Protein AF-V9HUC6-F1 (afdb_monomer_lite)

Organism: NCBI:txid796937

pLDDT: mean 96.37, std 5.54, range [57.59, 98.69]

Radius of gyration: 12.2 Å; chains: 1; bounding box: 30×25×33 Å

Sequence (74 aa):
VQKDGKWGFIDKSGNEIIELKYDEVYSFKEGLSAVQKDEKWGFIDKEGREIIELKYDEAWYFEEGLAKVKKNAK

Secondary structure (DSSP, 8-state):
-EETTEEEEE-TTS-EEEEEEESEEPPPBTTBEEEEETTEEEEE-TT--EEEEEEESEEEEEETTEEEEE----

Foldseek 3Di:
DEDPQFDFDADPVRHTQGDRAFNDWDDDDPQWIWTHHPQFIFIAGPNRDTPGDRQFNDWDYDDPNDIDTHHDDD

Structure (mmCIF, N/CA/C/O backbone):
data_AF-V9HUC6-F1
#
_entry.id   AF-V9HUC6-F1
#
loop_
_atom_site.group_PDB
_atom_site.id
_atom_site.type_symbol
_atom_site.label_atom_id
_atom_site.label_alt_id
_atom_site.label_comp_id
_atom_site.label_asym_id
_atom_site.label_entity_id
_atom_site.label_seq_id
_atom_site.pdbx_PDB_ins_code
_atom_site.Cartn_x
_atom_site.Cartn_y
_atom_site.Cartn_z
_atom_site.occupancy
_atom_site.B_iso_or_equiv
_atom_site.auth_seq_id
_atom_site.auth_comp_id
_atom_site.auth_asym_id
_atom_site.auth_atom_id
_atom_site.pdbx_PDB_model_num
ATOM 1 N N . VAL A 1 1 ? -6.922 -0.976 9.816 1.00 95.44 1 VAL A N 1
ATOM 2 C CA . VAL A 1 1 ? -8.045 -1.720 10.439 1.00 95.44 1 VAL A CA 1
ATOM 3 C C . VAL A 1 1 ? -8.415 -2.872 9.520 1.00 95.44 1 VAL A C 1
ATOM 5 O O . VAL A 1 1 ? -8.196 -2.736 8.321 1.00 95.44 1 VAL A O 1
ATOM 8 N N . GLN A 1 2 ? -8.915 -3.984 10.059 1.00 96.56 2 GLN A N 1
ATOM 9 C CA . GLN A 1 2 ? -9.359 -5.131 9.267 1.00 96.56 2 GLN A CA 1
ATOM 10 C C . GLN A 1 2 ? -10.795 -5.503 9.640 1.00 96.56 2 GLN A C 1
ATOM 12 O O . GLN A 1 2 ? -11.151 -5.480 10.820 1.00 96.56 2 GLN A O 1
ATOM 17 N N . LYS A 1 3 ? -11.600 -5.857 8.639 1.00 97.19 3 LYS A N 1
ATOM 18 C CA . LYS A 1 3 ? -12.956 -6.390 8.794 1.00 97.19 3 LYS A CA 1
ATOM 19 C C . LYS A 1 3 ? -13.249 -7.332 7.628 1.00 97.19 3 LYS A C 1
ATOM 21 O O . LYS A 1 3 ? -12.893 -7.019 6.499 1.00 97.19 3 LYS A O 1
ATOM 26 N N . ASP A 1 4 ? -13.860 -8.483 7.902 1.00 96.81 4 ASP A N 1
ATOM 27 C CA . ASP A 1 4 ? -14.244 -9.478 6.884 1.00 96.81 4 ASP A CA 1
ATOM 28 C C . ASP A 1 4 ? -13.083 -9.890 5.950 1.00 96.81 4 ASP A C 1
ATOM 30 O O . ASP A 1 4 ? -13.260 -10.119 4.757 1.00 96.81 4 ASP A O 1
ATOM 34 N N . GLY A 1 5 ? -11.863 -9.947 6.499 1.00 96.38 5 GLY A N 1
ATOM 35 C CA . GLY A 1 5 ? -10.646 -10.284 5.753 1.00 96.38 5 GLY A CA 1
ATOM 36 C C . GLY A 1 5 ? -10.098 -9.164 4.864 1.00 96.38 5 GLY A C 1
ATOM 37 O O . GLY A 1 5 ? -9.062 -9.359 4.242 1.00 96.38 5 GLY A O 1
ATOM 38 N N . LYS A 1 6 ? -10.734 -7.988 4.826 1.00 98.19 6 LYS A N 1
ATOM 39 C CA . LYS A 1 6 ? -10.258 -6.823 4.076 1.00 98.19 6 LYS A CA 1
ATOM 40 C C . LYS A 1 6 ? -9.656 -5.773 4.999 1.00 98.19 6 LYS A C 1
ATOM 42 O O . LYS A 1 6 ? -10.127 -5.557 6.118 1.00 98.19 6 LYS A O 1
ATOM 47 N N . TRP A 1 7 ? -8.628 -5.097 4.512 1.00 98.31 7 TRP A N 1
ATOM 48 C CA . TRP A 1 7 ? -7.902 -4.038 5.193 1.00 98.31 7 TRP A CA 1
ATOM 49 C C . TRP A 1 7 ? -8.228 -2.662 4.617 1.00 98.31 7 TRP A C 1
ATOM 51 O O . TRP A 1 7 ? -8.463 -2.496 3.419 1.00 98.31 7 TRP A O 1
ATOM 61 N N . GLY A 1 8 ? -8.198 -1.676 5.508 1.00 97.69 8 GLY A N 1
ATOM 62 C CA . GLY A 1 8 ? -8.371 -0.253 5.235 1.00 97.69 8 GLY A CA 1
ATOM 63 C C . GLY A 1 8 ? -7.635 0.584 6.283 1.00 97.69 8 GLY A C 1
ATOM 64 O O . GLY A 1 8 ? -7.024 0.049 7.222 1.00 97.69 8 GLY A O 1
ATOM 65 N N . PHE A 1 9 ? -7.705 1.906 6.162 1.00 98.06 9 PHE A N 1
ATOM 66 C CA . PHE A 1 9 ? -7.013 2.835 7.056 1.00 98.06 9 PHE A CA 1
ATOM 67 C C . PHE A 1 9 ? -7.981 3.831 7.680 1.00 98.06 9 PHE A C 1
ATOM 69 O O . PHE A 1 9 ? -8.868 4.363 7.017 1.00 98.06 9 PHE A O 1
ATOM 76 N N . ILE A 1 10 ? -7.763 4.087 8.965 1.00 97.44 10 ILE A N 1
ATOM 77 C CA . ILE A 1 10 ? -8.482 5.094 9.740 1.00 97.44 10 ILE A CA 1
ATOM 78 C C . ILE A 1 10 ? -7.532 6.229 10.117 1.00 97.44 10 ILE A C 1
ATOM 80 O O . ILE A 1 10 ? -6.315 6.028 10.198 1.00 97.44 10 ILE A O 1
ATOM 84 N N . ASP A 1 11 ? -8.081 7.407 10.382 1.00 95.25 11 ASP A N 1
ATOM 85 C CA . ASP A 1 11 ? -7.352 8.488 11.033 1.00 95.25 11 ASP A CA 1
ATOM 86 C C . ASP A 1 11 ? -7.214 8.249 12.554 1.00 95.25 11 ASP A C 1
ATOM 88 O O . ASP A 1 11 ? -7.679 7.253 13.114 1.00 95.25 11 ASP A O 1
ATOM 92 N N . LYS A 1 12 ? -6.565 9.190 13.251 1.00 95.69 12 LYS A N 1
ATOM 93 C CA . LYS A 1 12 ? -6.399 9.135 14.716 1.00 95.69 12 LYS A CA 1
ATOM 94 C C . LYS A 1 12 ? -7.710 9.295 15.491 1.00 95.69 12 LYS A C 1
ATOM 96 O O . LYS A 1 12 ? -7.749 8.946 16.667 1.00 95.69 12 LYS A O 1
ATOM 101 N N . SER A 1 13 ? -8.740 9.843 14.857 1.00 97.06 13 SER A N 1
ATOM 102 C CA . SER A 1 13 ? -10.078 10.009 15.426 1.00 97.06 13 SER A CA 1
ATOM 103 C C . SER A 1 13 ? -10.938 8.755 15.232 1.00 97.06 13 SER A C 1
ATOM 105 O O . SER A 1 13 ? -12.037 8.685 15.773 1.00 97.06 13 SER A O 1
ATOM 107 N N . GLY A 1 14 ? -10.441 7.760 14.489 1.00 95.12 14 GLY A N 1
ATOM 108 C CA . GLY A 1 14 ? -11.142 6.519 14.184 1.00 95.12 14 GLY A CA 1
ATOM 109 C C . GLY A 1 14 ? -12.014 6.580 12.931 1.00 95.12 14 GLY A C 1
ATOM 110 O O . GLY A 1 14 ? -12.729 5.616 12.663 1.00 95.12 14 GLY A O 1
ATOM 111 N N . ASN A 1 15 ? -11.961 7.668 12.158 1.00 95.94 15 ASN A N 1
ATOM 112 C CA . ASN A 1 15 ? -12.715 7.785 10.913 1.00 95.94 15 ASN A CA 1
ATOM 113 C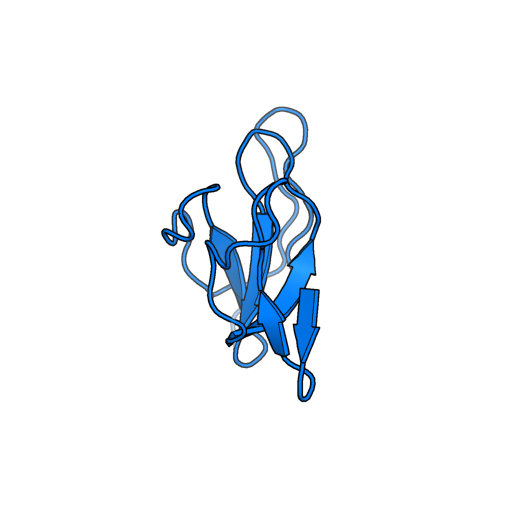 C . ASN A 1 15 ? -12.029 6.986 9.811 1.00 95.94 15 ASN A C 1
ATOM 115 O O . ASN A 1 15 ? -10.815 7.086 9.646 1.00 95.94 15 ASN A O 1
ATOM 119 N N . GLU A 1 16 ? -12.800 6.239 9.026 1.00 96.31 16 GLU A N 1
ATOM 120 C CA . GLU A 1 16 ? -12.289 5.566 7.834 1.00 96.31 16 GLU A CA 1
ATOM 121 C C . GLU A 1 16 ? -11.882 6.599 6.777 1.00 96.31 16 GLU A C 1
ATOM 123 O O . GLU A 1 16 ? -12.689 7.423 6.352 1.00 96.31 16 GLU A O 1
ATOM 128 N N . ILE A 1 17 ? -10.611 6.559 6.380 1.00 96.69 17 ILE A N 1
ATOM 129 C CA . ILE A 1 17 ? -10.055 7.379 5.295 1.00 96.69 17 ILE A CA 1
ATOM 130 C C . ILE A 1 17 ? -9.913 6.537 4.031 1.00 96.69 17 ILE A C 1
ATOM 132 O O . ILE A 1 17 ? -10.111 7.026 2.923 1.00 96.69 17 ILE A O 1
ATOM 136 N N . ILE A 1 18 ? -9.568 5.260 4.200 1.00 97.06 18 ILE A N 1
ATOM 137 C CA . ILE A 1 18 ? -9.353 4.323 3.106 1.00 97.06 18 ILE A CA 1
ATOM 138 C C . ILE A 1 18 ? -10.202 3.090 3.382 1.00 97.06 18 ILE A C 1
ATOM 140 O O . ILE A 1 18 ? -9.994 2.412 4.390 1.00 97.06 18 ILE A O 1
ATOM 144 N N . GLU A 1 19 ? -11.126 2.821 2.463 1.00 96.31 19 GLU A N 1
ATOM 145 C CA . GLU A 1 19 ? -12.088 1.721 2.527 1.00 96.31 19 GLU A CA 1
ATOM 146 C C . GLU A 1 19 ? -11.428 0.362 2.798 1.00 96.31 19 GLU A C 1
ATOM 148 O O . GLU A 1 19 ? -10.331 0.064 2.312 1.00 96.31 19 GLU A O 1
ATOM 153 N N . LEU A 1 20 ? -12.155 -0.497 3.512 1.00 97.12 20 LEU A N 1
ATOM 154 C CA . LEU A 1 20 ? -11.831 -1.905 3.750 1.00 97.12 20 LEU A CA 1
ATOM 155 C C . LEU A 1 20 ? -11.956 -2.740 2.460 1.00 97.12 20 LEU A C 1
ATOM 157 O O . LEU A 1 20 ? -12.905 -3.505 2.290 1.00 97.12 20 LEU A O 1
ATOM 161 N N . LYS A 1 21 ? -11.011 -2.586 1.528 1.00 97.38 21 LYS A N 1
ATOM 162 C CA . LYS A 1 21 ? -11.052 -3.254 0.211 1.00 97.38 21 LYS A CA 1
ATOM 163 C C . LYS A 1 21 ? -9.784 -3.998 -0.192 1.00 97.38 21 LYS A C 1
ATOM 165 O O . LYS A 1 21 ? -9.813 -4.699 -1.203 1.00 97.38 21 LYS A O 1
ATOM 170 N N . TYR A 1 22 ? -8.700 -3.849 0.563 1.00 98.25 22 TYR A N 1
ATOM 171 C CA . TYR A 1 22 ? -7.420 -4.487 0.258 1.00 98.25 22 TYR A CA 1
ATOM 172 C C . TYR A 1 22 ? -7.310 -5.849 0.937 1.00 98.25 22 TYR A C 1
ATOM 174 O O . TYR A 1 22 ? -7.793 -6.022 2.051 1.00 98.25 22 TYR A O 1
ATOM 182 N N . ASP A 1 23 ? -6.688 -6.809 0.265 1.00 98.19 23 ASP A N 1
ATOM 183 C CA . ASP A 1 23 ? -6.422 -8.143 0.814 1.00 98.19 23 ASP A CA 1
ATOM 184 C C . ASP A 1 23 ? -5.295 -8.095 1.845 1.00 98.19 23 ASP A C 1
ATOM 186 O O . ASP A 1 23 ? -5.390 -8.707 2.902 1.00 98.19 23 ASP A O 1
ATOM 190 N N . GLU A 1 24 ? -4.272 -7.289 1.567 1.00 98.06 24 GLU A N 1
ATOM 191 C CA . GLU A 1 24 ? -3.135 -7.036 2.446 1.00 98.06 24 GLU A CA 1
ATOM 192 C C . GLU A 1 24 ? -2.685 -5.582 2.306 1.00 98.06 24 GLU A C 1
ATOM 194 O O . GLU A 1 24 ? -2.840 -4.961 1.251 1.00 98.06 24 GLU A O 1
ATOM 199 N N . VAL A 1 25 ? -2.119 -5.020 3.373 1.00 98.12 25 VAL A N 1
ATOM 200 C CA . VAL A 1 25 ? -1.568 -3.659 3.368 1.00 98.12 25 VAL A CA 1
ATOM 201 C C . VAL A 1 25 ? -0.309 -3.580 4.221 1.00 98.12 25 VAL A C 1
ATOM 203 O O . VAL A 1 25 ? -0.205 -4.221 5.266 1.00 98.12 25 VAL A O 1
ATOM 206 N N . TYR A 1 26 ? 0.633 -2.732 3.821 1.00 97.75 26 TYR A N 1
ATOM 207 C CA . TYR A 1 26 ? 1.778 -2.355 4.648 1.00 97.75 26 TYR A CA 1
ATOM 208 C C . TYR A 1 26 ? 1.593 -0.985 5.290 1.00 97.75 26 TYR A C 1
ATOM 210 O O . TYR A 1 26 ? 0.828 -0.137 4.829 1.00 97.75 26 TYR A O 1
ATOM 218 N N . SER A 1 27 ? 2.325 -0.748 6.377 1.00 96.62 27 SER A N 1
ATOM 219 C CA . SER A 1 27 ? 2.402 0.575 6.994 1.00 96.62 27 SER A CA 1
ATOM 220 C C . SER A 1 27 ? 2.896 1.617 5.995 1.00 96.62 27 SER A C 1
ATOM 222 O O . SER A 1 27 ? 3.732 1.331 5.137 1.00 96.62 27 SER A O 1
ATOM 224 N N . PHE A 1 28 ? 2.424 2.852 6.151 1.00 97.31 28 PHE A N 1
ATOM 225 C CA . PHE A 1 28 ? 2.924 3.966 5.359 1.00 97.31 28 PHE A CA 1
ATOM 226 C C . PHE A 1 28 ? 4.414 4.215 5.632 1.00 97.31 28 PHE A C 1
ATOM 228 O O . PHE A 1 28 ? 4.805 4.454 6.777 1.00 97.31 28 PHE A O 1
ATOM 235 N N . LYS A 1 29 ? 5.219 4.245 4.568 1.00 97.94 29 LYS A N 1
ATOM 236 C CA . LYS A 1 29 ? 6.592 4.764 4.550 1.00 97.94 29 LYS A CA 1
ATOM 237 C C . LYS A 1 29 ? 6.730 5.767 3.414 1.00 97.94 29 LYS A C 1
ATOM 239 O O . LYS A 1 29 ? 6.155 5.585 2.350 1.00 97.94 29 LYS A O 1
ATOM 244 N N . GLU A 1 30 ? 7.426 6.871 3.677 1.00 97.31 30 GLU A N 1
ATOM 245 C CA . GLU A 1 30 ? 7.649 7.939 2.684 1.00 97.31 30 GLU A CA 1
ATOM 246 C C . GLU A 1 30 ? 6.353 8.484 2.047 1.00 97.31 30 GLU A C 1
ATOM 248 O O . GLU A 1 30 ? 6.336 8.972 0.925 1.00 97.31 30 GLU A O 1
ATOM 253 N N . GLY A 1 31 ? 5.238 8.417 2.784 1.00 97.25 31 GLY A N 1
ATOM 254 C CA . GLY A 1 31 ? 3.931 8.879 2.310 1.00 97.25 31 GLY A CA 1
ATOM 255 C C . GLY A 1 31 ? 3.140 7.863 1.483 1.00 97.25 31 GLY A C 1
ATOM 256 O O . GLY A 1 31 ? 1.980 8.142 1.189 1.00 97.25 31 GLY A O 1
ATOM 257 N N . LEU A 1 32 ? 3.705 6.688 1.192 1.00 98.19 32 LEU A N 1
ATOM 258 C CA . LEU A 1 32 ? 3.064 5.624 0.421 1.00 98.19 32 LEU A CA 1
ATOM 259 C C . LEU A 1 32 ? 2.879 4.347 1.247 1.00 98.19 32 LEU A C 1
ATOM 261 O O . LEU A 1 32 ? 3.665 4.041 2.143 1.00 98.19 32 LEU A O 1
ATOM 265 N N . SER A 1 33 ? 1.836 3.588 0.935 1.00 98.31 33 SER A N 1
ATOM 266 C CA . SER A 1 33 ? 1.595 2.246 1.468 1.00 98.31 33 SER A CA 1
ATOM 267 C C . SER A 1 33 ? 1.522 1.261 0.310 1.00 98.31 33 SER A C 1
ATOM 269 O O . SER A 1 33 ? 0.831 1.524 -0.675 1.00 98.31 33 SER A O 1
ATOM 271 N N . ALA A 1 34 ? 2.244 0.144 0.422 1.00 98.44 34 ALA A N 1
ATOM 272 C CA . ALA A 1 34 ? 2.062 -0.982 -0.482 1.00 98.44 34 ALA A CA 1
ATOM 273 C C . ALA A 1 34 ? 0.759 -1.694 -0.110 1.00 98.44 34 ALA A C 1
ATOM 275 O O . ALA A 1 34 ? 0.556 -2.044 1.056 1.00 98.44 34 ALA A O 1
ATOM 276 N N . VAL A 1 35 ? -0.111 -1.905 -1.090 1.00 98.50 35 VAL A N 1
ATOM 277 C CA . VAL A 1 35 ? -1.408 -2.554 -0.889 1.00 98.50 35 VAL A CA 1
ATOM 278 C C . VAL A 1 35 ? -1.614 -3.651 -1.916 1.00 98.50 35 VAL A C 1
ATOM 280 O O . VAL A 1 35 ? -1.201 -3.508 -3.068 1.00 98.50 35 VAL A O 1
ATOM 283 N N . GLN A 1 36 ? -2.248 -4.737 -1.488 1.00 98.56 36 GLN A N 1
ATOM 284 C CA . GLN A 1 36 ? -2.610 -5.860 -2.333 1.00 98.56 36 GLN A CA 1
ATOM 285 C C . GLN A 1 36 ? -4.117 -5.885 -2.561 1.00 98.56 36 GLN A C 1
ATOM 287 O O . GLN A 1 36 ? -4.907 -5.725 -1.627 1.00 98.56 36 GLN A O 1
ATOM 292 N N . LYS A 1 37 ? -4.518 -6.123 -3.803 1.00 98.12 37 LYS A N 1
ATOM 293 C CA . LYS A 1 37 ? -5.895 -6.425 -4.173 1.00 98.12 37 LYS A CA 1
ATOM 294 C C . LYS A 1 37 ? -5.891 -7.401 -5.340 1.00 98.12 37 LYS A C 1
ATOM 296 O O . LYS A 1 37 ? -5.144 -7.194 -6.295 1.00 98.12 37 LYS A O 1
ATOM 301 N N . ASP A 1 38 ? -6.719 -8.437 -5.264 1.00 96.38 38 ASP A N 1
ATOM 302 C CA . ASP A 1 38 ? -6.870 -9.440 -6.324 1.00 96.38 38 ASP A CA 1
ATOM 303 C C . ASP A 1 38 ? -5.502 -10.041 -6.719 1.00 96.38 38 ASP A C 1
ATOM 305 O O . ASP A 1 38 ? -5.137 -10.124 -7.890 1.00 96.38 38 ASP A O 1
ATOM 309 N N . GLU A 1 39 ? -4.707 -10.393 -5.699 1.00 96.50 39 GLU A N 1
ATOM 310 C CA . GLU A 1 39 ? -3.341 -10.942 -5.799 1.00 96.50 39 GLU A CA 1
ATOM 311 C C . GLU A 1 39 ? -2.280 -10.003 -6.403 1.00 96.50 39 GLU A C 1
ATOM 313 O O . GLU A 1 39 ? -1.120 -10.399 -6.550 1.00 96.50 39 GLU A O 1
ATOM 318 N N . LYS A 1 40 ? -2.619 -8.746 -6.707 1.00 98.12 40 LYS A N 1
ATOM 319 C CA . LYS A 1 40 ? -1.681 -7.761 -7.255 1.00 98.12 40 LYS A CA 1
ATOM 320 C C . LYS A 1 40 ? -1.360 -6.659 -6.266 1.00 98.12 40 LYS A C 1
ATOM 322 O O . LYS A 1 40 ? -2.228 -6.169 -5.556 1.00 98.12 40 LYS A O 1
ATOM 327 N N . TRP A 1 41 ? -0.097 -6.256 -6.256 1.00 98.56 41 TRP A N 1
ATOM 328 C CA . TRP A 1 41 ? 0.439 -5.186 -5.432 1.00 98.56 41 TRP A CA 1
ATOM 329 C C . TRP A 1 41 ? 0.599 -3.891 -6.222 1.00 98.56 41 TRP A C 1
ATOM 331 O O . TRP A 1 41 ? 1.017 -3.891 -7.385 1.00 98.56 41 TRP A O 1
ATOM 341 N N . GLY A 1 42 ? 0.305 -2.790 -5.543 1.00 98.38 42 GLY A N 1
ATOM 342 C CA . GLY A 1 42 ? 0.441 -1.411 -5.993 1.00 98.38 42 GLY A CA 1
ATOM 343 C C . GLY A 1 42 ? 0.728 -0.512 -4.794 1.00 98.38 42 GLY A C 1
ATOM 344 O O . GLY A 1 42 ? 1.010 -1.002 -3.697 1.00 98.38 42 GLY A O 1
ATOM 345 N N . PHE A 1 43 ? 0.667 0.801 -4.990 1.00 98.69 43 PHE A N 1
ATOM 346 C CA . PHE A 1 43 ? 0.935 1.764 -3.927 1.00 98.69 43 PHE A CA 1
ATOM 347 C C . PHE A 1 43 ? -0.095 2.879 -3.910 1.00 98.69 43 PHE A C 1
ATOM 349 O O . PHE A 1 43 ? -0.430 3.444 -4.953 1.00 98.69 43 PHE A O 1
ATOM 356 N N . ILE A 1 44 ? -0.539 3.226 -2.705 1.00 98.62 44 ILE A N 1
ATOM 357 C CA . ILE A 1 44 ? -1.479 4.319 -2.467 1.00 98.62 44 ILE A CA 1
ATOM 358 C C . ILE A 1 44 ? -0.867 5.411 -1.596 1.00 98.62 44 ILE A C 1
ATOM 360 O O . ILE A 1 44 ? 0.024 5.141 -0.785 1.00 98.62 44 ILE A O 1
ATOM 364 N N . ASP A 1 45 ? -1.372 6.633 -1.742 1.00 98.06 45 ASP A N 1
ATOM 365 C CA . ASP A 1 45 ? -1.101 7.734 -0.818 1.00 98.06 45 ASP A CA 1
ATOM 366 C C . ASP A 1 45 ? -1.977 7.656 0.449 1.00 98.06 45 ASP A C 1
ATOM 368 O O . ASP A 1 45 ? -2.811 6.762 0.626 1.00 98.06 45 ASP A O 1
ATOM 372 N N . LYS A 1 46 ? -1.779 8.608 1.367 1.00 97.00 46 LYS A N 1
ATOM 373 C CA . LYS A 1 46 ? -2.535 8.697 2.630 1.00 97.00 46 LYS A CA 1
ATOM 374 C C . LYS A 1 46 ? -4.018 9.034 2.455 1.00 97.00 46 LYS A C 1
ATOM 376 O O . LYS A 1 46 ? -4.774 8.888 3.409 1.00 97.00 46 LYS A O 1
ATOM 381 N N . GLU A 1 47 ? -4.414 9.496 1.275 1.00 96.50 47 GLU A N 1
ATOM 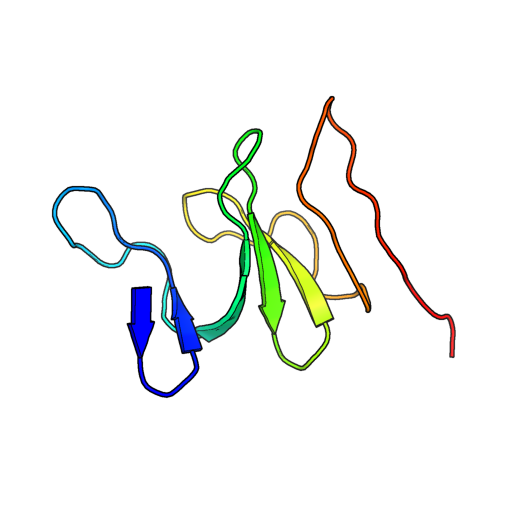382 C CA . GLU A 1 47 ? -5.803 9.784 0.912 1.00 96.50 47 GLU A CA 1
ATOM 383 C C . GLU A 1 47 ? -6.441 8.590 0.180 1.00 96.50 47 GLU A C 1
ATOM 385 O O . GLU A 1 47 ? -7.592 8.657 -0.242 1.00 96.50 47 GLU A O 1
ATOM 390 N N . GLY A 1 48 ? -5.706 7.480 0.040 1.00 96.25 48 GLY A N 1
ATOM 391 C CA . GLY A 1 48 ? -6.170 6.262 -0.611 1.00 96.25 48 GLY A CA 1
ATOM 392 C C . GLY A 1 48 ? -6.127 6.313 -2.134 1.00 96.25 48 GLY A C 1
ATOM 393 O O . GLY A 1 48 ? -6.677 5.413 -2.773 1.00 96.25 48 GLY A O 1
ATOM 394 N N . ARG A 1 49 ? -5.489 7.331 -2.727 1.00 97.69 49 ARG A N 1
ATOM 395 C CA . ARG A 1 49 ? -5.308 7.407 -4.179 1.00 97.69 49 ARG A CA 1
ATOM 396 C C . ARG A 1 49 ? -4.240 6.426 -4.609 1.00 97.69 49 ARG A C 1
ATOM 398 O O . ARG A 1 49 ? -3.151 6.409 -4.044 1.00 97.69 49 ARG A O 1
ATOM 405 N N . GLU A 1 50 ? -4.532 5.659 -5.647 1.00 97.81 50 GLU A N 1
ATOM 406 C CA . GLU A 1 50 ? -3.539 4.823 -6.307 1.00 97.81 50 GLU A CA 1
ATOM 407 C C . GLU A 1 50 ? -2.497 5.702 -7.010 1.00 97.81 50 GLU A C 1
ATOM 409 O O . GLU A 1 50 ? -2.805 6.421 -7.958 1.00 97.81 50 GLU A O 1
ATOM 414 N N . ILE A 1 51 ? -1.262 5.662 -6.510 1.00 98.19 51 ILE A N 1
ATOM 415 C CA . ILE A 1 51 ? -0.103 6.354 -7.091 1.00 98.19 51 ILE A CA 1
ATOM 416 C C . ILE A 1 51 ? 0.643 5.419 -8.041 1.00 98.19 51 ILE A C 1
ATOM 418 O O . ILE A 1 51 ? 1.181 5.850 -9.060 1.00 98.19 51 ILE A O 1
ATOM 422 N N . ILE A 1 52 ? 0.666 4.124 -7.716 1.00 97.81 52 ILE A N 1
ATOM 423 C CA . ILE A 1 52 ? 1.254 3.078 -8.546 1.00 97.81 52 ILE A CA 1
ATOM 424 C C . ILE A 1 52 ? 0.245 1.944 -8.661 1.00 97.81 52 ILE A C 1
ATOM 426 O O . ILE A 1 52 ? -0.159 1.356 -7.662 1.00 97.81 52 ILE A O 1
ATOM 430 N N . GLU A 1 53 ? -0.099 1.625 -9.901 1.00 97.88 53 GLU A N 1
ATOM 431 C CA . GLU A 1 53 ? -1.056 0.585 -10.269 1.00 97.88 53 GLU A CA 1
ATOM 432 C C . GLU A 1 53 ? -0.791 -0.774 -9.602 1.00 97.88 53 GLU A C 1
ATOM 434 O O . GLU A 1 53 ? 0.357 -1.228 -9.514 1.00 97.88 53 GLU A O 1
ATOM 439 N N . LEU A 1 54 ? -1.877 -1.446 -9.210 1.00 97.75 54 LEU A N 1
ATOM 440 C CA . LEU A 1 54 ? -1.918 -2.830 -8.728 1.00 97.75 54 LEU A CA 1
ATOM 441 C C . LEU A 1 54 ? -1.538 -3.827 -9.841 1.00 97.75 54 LEU A C 1
ATOM 443 O O . LEU A 1 54 ? -2.393 -4.461 -10.456 1.00 97.75 54 LEU A O 1
ATOM 447 N N . LYS A 1 55 ? -0.242 -3.976 -10.130 1.00 97.56 55 LYS A N 1
ATOM 448 C CA . LYS A 1 55 ? 0.249 -4.841 -11.227 1.00 97.56 55 LYS A CA 1
ATOM 449 C C . LYS A 1 55 ? 1.451 -5.714 -10.895 1.00 97.56 55 LYS A 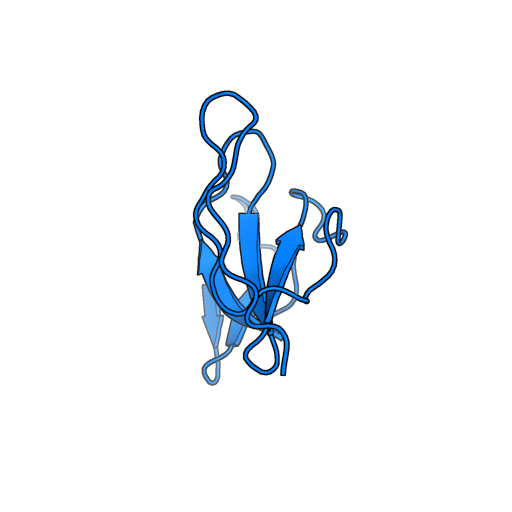C 1
ATOM 451 O O . LYS A 1 55 ? 1.913 -6.458 -11.766 1.00 97.56 55 LYS A O 1
ATOM 456 N N . TYR A 1 56 ? 1.993 -5.590 -9.691 1.00 98.00 56 TYR A N 1
ATOM 457 C CA . TYR A 1 56 ? 3.132 -6.382 -9.236 1.00 98.00 56 TYR A CA 1
AT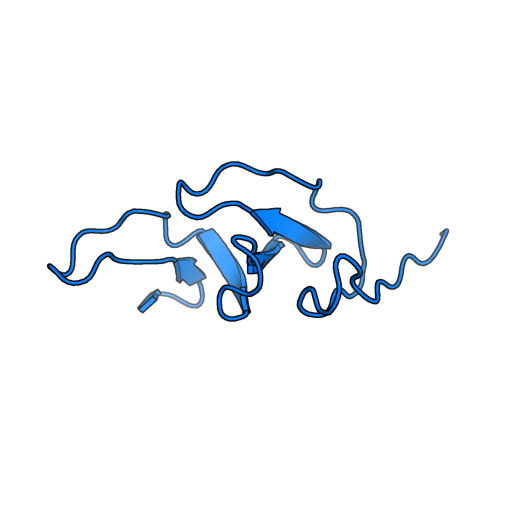OM 458 C C . TYR A 1 56 ? 2.647 -7.649 -8.535 1.00 98.00 56 TYR A C 1
ATOM 460 O O . TYR A 1 56 ? 1.570 -7.660 -7.955 1.00 98.00 56 TYR A O 1
ATOM 468 N N . ASP A 1 57 ? 3.422 -8.725 -8.592 1.00 97.75 57 ASP A N 1
ATOM 469 C CA . ASP A 1 57 ? 3.103 -9.963 -7.867 1.00 97.75 57 ASP A CA 1
ATOM 470 C C . ASP A 1 57 ? 3.541 -9.879 -6.401 1.00 97.75 57 ASP A C 1
ATOM 472 O O . ASP A 1 57 ? 2.928 -10.475 -5.525 1.00 97.75 57 ASP A O 1
ATOM 476 N N . GLU A 1 58 ? 4.597 -9.111 -6.131 1.00 97.75 58 GLU A N 1
ATOM 477 C CA . GLU A 1 58 ? 5.068 -8.788 -4.785 1.00 97.75 58 GLU A CA 1
ATOM 478 C C . GLU A 1 58 ? 5.549 -7.332 -4.776 1.00 97.75 58 GLU A C 1
ATOM 480 O O . GLU A 1 58 ? 6.174 -6.877 -5.743 1.00 97.75 58 GLU A O 1
ATOM 485 N N . ALA A 1 59 ? 5.315 -6.612 -3.681 1.00 97.94 59 ALA A N 1
ATOM 486 C CA . ALA A 1 59 ? 5.882 -5.289 -3.448 1.00 97.94 59 ALA A CA 1
ATOM 487 C C . ALA A 1 59 ? 6.279 -5.130 -1.980 1.00 97.94 59 ALA A C 1
ATOM 489 O O . ALA A 1 59 ? 5.589 -5.615 -1.090 1.00 97.94 59 ALA A O 1
ATOM 490 N N . TRP A 1 60 ? 7.388 -4.438 -1.738 1.00 97.44 60 TRP A N 1
ATOM 491 C CA . TRP A 1 60 ? 7.853 -4.067 -0.403 1.00 97.44 60 TRP A CA 1
ATOM 492 C C . TRP A 1 60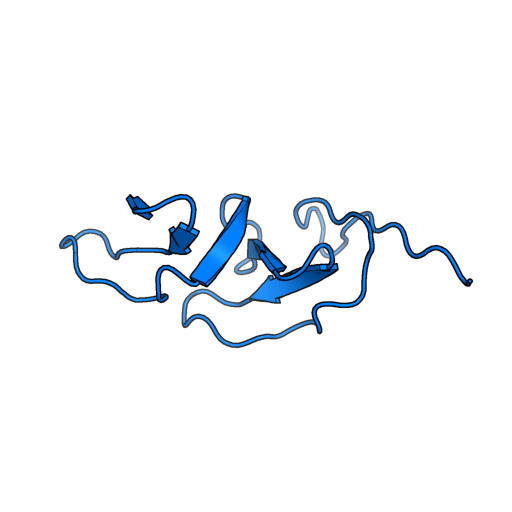 ? 7.655 -2.571 -0.158 1.00 97.44 60 TRP A C 1
ATOM 494 O O . TRP A 1 60 ? 7.345 -1.819 -1.081 1.00 97.44 60 TRP A O 1
ATOM 504 N N . TYR A 1 61 ? 7.803 -2.136 1.093 1.00 96.12 61 TYR A N 1
ATOM 505 C CA . TYR A 1 61 ? 7.709 -0.719 1.444 1.00 96.12 61 TYR A CA 1
ATOM 506 C C . TYR A 1 61 ? 8.756 0.124 0.691 1.00 96.12 61 TYR A C 1
ATOM 508 O O . TYR A 1 61 ? 9.797 -0.385 0.270 1.00 96.12 61 TYR A O 1
ATOM 516 N N . PHE A 1 62 ? 8.480 1.421 0.553 1.00 96.25 62 PHE A N 1
ATOM 517 C CA . PHE A 1 62 ? 9.471 2.387 0.086 1.00 96.25 62 PHE A CA 1
ATOM 518 C C . PHE A 1 62 ? 10.528 2.652 1.164 1.00 96.25 62 PHE A C 1
ATOM 520 O O . PHE A 1 62 ? 10.181 2.848 2.333 1.00 96.25 62 PHE A O 1
ATOM 527 N N . GLU A 1 63 ? 11.793 2.668 0.751 1.00 96.31 63 GLU A N 1
ATOM 528 C CA . GLU A 1 63 ? 12.959 3.133 1.502 1.00 96.31 63 GLU A CA 1
ATOM 529 C C . GLU A 1 63 ? 13.932 3.836 0.546 1.00 96.31 63 GLU A C 1
ATOM 531 O O . GLU A 1 63 ? 14.268 3.314 -0.517 1.00 96.31 63 GLU A O 1
ATOM 536 N N . GLU A 1 64 ? 14.368 5.036 0.927 1.00 96.62 64 GLU A N 1
ATOM 537 C CA . GLU A 1 64 ? 15.273 5.891 0.151 1.00 96.62 64 GLU A CA 1
ATOM 538 C C . GLU A 1 64 ? 14.734 6.211 -1.257 1.00 96.62 64 GLU A C 1
ATOM 540 O O . GLU A 1 64 ? 15.479 6.277 -2.235 1.00 96.62 64 GLU A O 1
ATOM 545 N N . GLY A 1 65 ? 13.416 6.408 -1.377 1.00 96.69 65 GLY A N 1
ATOM 546 C CA . GLY A 1 65 ? 12.751 6.692 -2.650 1.00 96.69 65 GLY A CA 1
ATOM 547 C C . GLY A 1 65 ? 12.626 5.487 -3.588 1.00 96.69 65 GLY A C 1
ATOM 548 O O . GLY A 1 65 ? 12.219 5.652 -4.739 1.00 96.69 65 GLY A O 1
ATOM 549 N N . LEU A 1 66 ? 12.949 4.275 -3.123 1.00 97.50 66 LEU A N 1
ATOM 550 C CA . LEU A 1 66 ? 12.898 3.040 -3.904 1.00 97.50 66 LEU A CA 1
ATOM 551 C C . LEU A 1 66 ? 12.060 1.969 -3.200 1.00 97.50 66 LEU A C 1
ATOM 553 O O . LEU A 1 66 ? 12.014 1.894 -1.978 1.00 97.50 66 LEU A O 1
ATOM 557 N N . ALA A 1 67 ? 11.425 1.092 -3.976 1.00 97.75 67 ALA A N 1
ATOM 558 C CA . ALA A 1 67 ? 10.720 -0.076 -3.457 1.00 97.75 67 ALA A CA 1
ATOM 559 C C . ALA A 1 67 ? 11.087 -1.320 -4.271 1.00 97.75 67 ALA A C 1
ATOM 561 O O . ALA A 1 67 ? 11.080 -1.299 -5.506 1.00 97.75 67 ALA A O 1
ATOM 562 N N . LYS A 1 68 ? 11.388 -2.43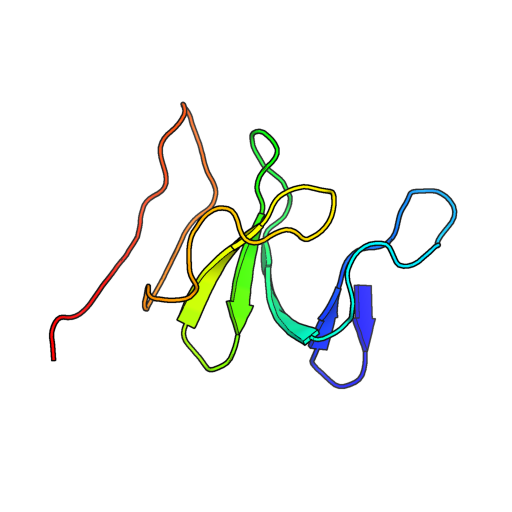0 -3.587 1.00 97.75 68 LYS A N 1
ATOM 563 C CA . LYS A 1 68 ? 11.609 -3.721 -4.251 1.00 97.75 68 LYS A CA 1
ATOM 564 C C . LYS A 1 68 ? 10.264 -4.284 -4.703 1.00 97.75 68 LYS A C 1
ATOM 566 O O . LYS A 1 68 ? 9.360 -4.449 -3.887 1.00 97.75 68 LYS A O 1
ATOM 571 N N . VAL A 1 69 ? 10.165 -4.649 -5.974 1.00 97.81 69 VAL A N 1
ATOM 572 C CA . VAL A 1 69 ? 8.971 -5.276 -6.551 1.00 97.81 69 VAL A CA 1
ATOM 573 C C . VAL A 1 69 ? 9.344 -6.523 -7.339 1.00 97.81 69 VAL A C 1
ATOM 575 O O . VAL A 1 69 ? 10.457 -6.639 -7.855 1.00 97.81 69 VAL A O 1
ATOM 578 N N . LYS A 1 70 ? 8.397 -7.448 -7.462 1.00 97.31 70 LYS A N 1
ATOM 579 C CA . LYS A 1 70 ? 8.476 -8.587 -8.374 1.00 97.31 70 LYS A CA 1
ATOM 580 C C . LYS A 1 70 ? 7.324 -8.506 -9.358 1.00 97.31 70 LYS A C 1
ATOM 582 O O . LYS A 1 70 ? 6.175 -8.310 -8.969 1.00 97.31 70 LYS A O 1
ATOM 587 N N . LYS A 1 71 ? 7.639 -8.676 -10.636 1.00 95.56 71 LYS A N 1
ATOM 588 C CA . LYS A 1 71 ? 6.654 -8.819 -11.702 1.00 95.56 71 LYS A CA 1
ATOM 589 C C . LYS A 1 71 ? 7.088 -9.973 -12.583 1.00 95.56 71 LYS A C 1
ATOM 591 O O . LYS A 1 71 ? 8.059 -9.853 -13.324 1.00 95.56 71 LYS A O 1
ATOM 596 N N . ASN A 1 72 ? 6.391 -11.088 -12.485 1.00 90.75 72 ASN A N 1
ATOM 597 C CA . ASN A 1 72 ? 6.562 -12.180 -13.415 1.00 90.75 72 ASN A CA 1
ATOM 598 C C . ASN A 1 72 ? 5.891 -11.769 -14.729 1.00 90.75 72 ASN A C 1
ATOM 600 O O . ASN A 1 72 ? 4.706 -11.433 -14.765 1.00 90.75 72 ASN A O 1
ATOM 604 N N . ALA A 1 73 ? 6.660 -11.770 -15.814 1.00 71.69 73 ALA A N 1
ATOM 605 C CA . ALA A 1 73 ? 6.075 -11.795 -17.142 1.00 71.69 73 ALA A CA 1
ATOM 606 C C . ALA A 1 73 ? 5.553 -13.217 -17.357 1.00 71.69 73 ALA A C 1
ATOM 608 O O . ALA A 1 73 ? 6.333 -14.169 -17.306 1.00 71.69 73 ALA A O 1
ATOM 609 N N . LYS A 1 74 ? 4.238 -13.358 -17.500 1.00 57.59 74 LYS A N 1
ATOM 610 C CA . LYS A 1 74 ? 3.655 -14.590 -18.019 1.00 57.59 74 LYS A CA 1
ATOM 611 C C . LYS A 1 74 ? 3.676 -14.541 -19.540 1.00 57.59 74 LYS A C 1
ATOM 613 O O . LYS A 1 74 ? 3.486 -13.423 -20.072 1.00 57.59 74 LYS A O 1
#

InterPro domains:
  IPR032774 WG containing repeat [PF14903] (7-41)